Protein AF-A0A136M0P2-F1 (afdb_monomer_lite)

Foldseek 3Di:
DVLVVLLVAQADEAQEDDPVVVLSNLVSLHDLYEYQHYDPDPRVVVQVVSVVLLSHHYDNDPVVVVVDVVVDDDPVSSVSNNVSSVVVVVVVVVVVVCVVVVVVVVVVVVPD

Structure (mmCIF, N/CA/C/O backbone):
data_AF-A0A136M0P2-F1
#
_entry.id   AF-A0A136M0P2-F1
#
loop_
_atom_site.group_PDB
_atom_site.id
_atom_site.type_symbol
_atom_site.label_atom_id
_atom_site.label_alt_id
_atom_site.label_comp_id
_atom_site.label_asym_id
_atom_site.label_entity_id
_atom_site.label_seq_id
_atom_site.pdbx_PDB_ins_code
_atom_site.Cartn_x
_atom_site.Cartn_y
_atom_site.Cartn_z
_atom_site.occupancy
_atom_site.B_iso_or_equiv
_atom_site.auth_seq_id
_atom_site.auth_comp_id
_atom_site.auth_asym_id
_atom_site.auth_atom_id
_atom_site.pdbx_PDB_model_num
ATOM 1 N N . MET A 1 1 ? -14.592 6.138 -12.776 1.00 52.25 1 MET A N 1
ATOM 2 C CA . MET A 1 1 ? -15.512 6.234 -11.618 1.00 52.25 1 MET A CA 1
ATOM 3 C C . MET A 1 1 ? -14.792 5.945 -10.300 1.00 52.25 1 MET A C 1
ATOM 5 O O . MET A 1 1 ? -14.891 6.777 -9.415 1.00 52.25 1 MET A O 1
ATOM 9 N N . TYR A 1 2 ? -13.995 4.868 -10.190 1.00 59.28 2 TYR A N 1
ATOM 10 C CA . TYR A 1 2 ? -13.183 4.581 -8.990 1.00 59.28 2 TYR A CA 1
ATOM 11 C C . TYR A 1 2 ? -12.159 5.675 -8.632 1.00 59.28 2 TYR A C 1
ATOM 13 O O . TYR A 1 2 ? -12.055 6.034 -7.465 1.00 59.28 2 TYR A O 1
ATOM 21 N N . ALA A 1 3 ? -11.500 6.280 -9.627 1.00 67.50 3 ALA A N 1
ATOM 22 C CA . ALA A 1 3 ? -10.501 7.329 -9.398 1.00 67.50 3 ALA A CA 1
ATOM 23 C C . ALA A 1 3 ? -11.050 8.555 -8.640 1.00 67.50 3 ALA A C 1
ATOM 25 O O . ALA A 1 3 ? -10.426 9.020 -7.698 1.00 67.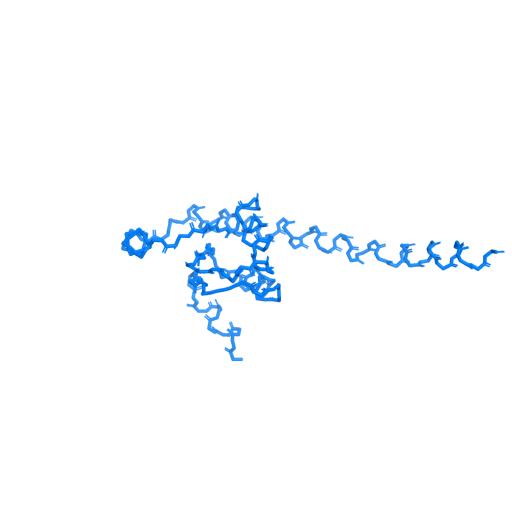50 3 ALA A O 1
ATOM 26 N N . LEU A 1 4 ? -12.242 9.058 -8.993 1.00 76.12 4 LEU A N 1
ATOM 27 C CA . LEU A 1 4 ? -12.823 10.232 -8.320 1.00 76.12 4 LEU A CA 1
ATOM 28 C C . LEU A 1 4 ? -13.132 9.956 -6.846 1.00 76.12 4 LEU A C 1
ATOM 30 O O . LEU A 1 4 ? -12.920 10.825 -6.009 1.00 76.12 4 LEU A O 1
ATOM 34 N N . ILE A 1 5 ? -13.585 8.737 -6.534 1.00 81.88 5 ILE A N 1
ATOM 35 C CA . ILE A 1 5 ? -13.817 8.312 -5.151 1.00 81.88 5 ILE A CA 1
ATOM 36 C C . ILE A 1 5 ? -12.485 8.302 -4.398 1.00 81.88 5 ILE A C 1
ATOM 38 O O . ILE A 1 5 ? -12.384 8.916 -3.343 1.00 81.88 5 ILE A O 1
ATOM 42 N N . GLN A 1 6 ? -11.446 7.694 -4.975 1.00 85.94 6 GLN A N 1
ATOM 43 C CA . GLN A 1 6 ? -10.113 7.636 -4.371 1.00 85.94 6 GLN A CA 1
ATOM 44 C C . GLN A 1 6 ? -9.520 9.035 -4.113 1.00 85.94 6 GLN A C 1
ATOM 46 O O . GLN A 1 6 ? -8.991 9.262 -3.031 1.00 85.94 6 GLN A O 1
ATOM 51 N N . TYR A 1 7 ? -9.674 9.990 -5.040 1.00 83.50 7 TYR A N 1
ATOM 52 C CA . TYR A 1 7 ? -9.227 11.381 -4.846 1.00 83.50 7 TYR A CA 1
ATOM 53 C C . TYR A 1 7 ? -10.028 12.150 -3.788 1.00 83.50 7 TYR A C 1
ATOM 55 O O . TYR A 1 7 ? -9.527 13.118 -3.224 1.00 83.50 7 TYR A O 1
ATOM 63 N N . SER A 1 8 ? -11.275 11.748 -3.531 1.00 85.31 8 SER A N 1
ATOM 64 C CA . SER A 1 8 ? -12.143 12.381 -2.529 1.00 85.31 8 SER A CA 1
ATOM 65 C C . SER A 1 8 ? -12.031 11.773 -1.129 1.00 85.31 8 SER A C 1
ATOM 67 O O . SER A 1 8 ? -12.614 12.306 -0.188 1.00 85.31 8 SER A O 1
ATOM 69 N N . CYS A 1 9 ? -11.325 10.649 -0.984 1.00 86.88 9 CYS A N 1
ATOM 70 C CA . CYS A 1 9 ? -11.203 9.926 0.276 1.00 86.88 9 CYS A CA 1
ATOM 71 C C . CYS A 1 9 ? -9.837 10.159 0.925 1.00 86.88 9 CYS A C 1
ATOM 73 O O . CYS A 1 9 ? -8.798 9.970 0.293 1.00 86.88 9 CYS A O 1
ATOM 75 N N . ASP A 1 10 ? -9.830 10.448 2.228 1.00 86.19 10 ASP A N 1
ATOM 76 C 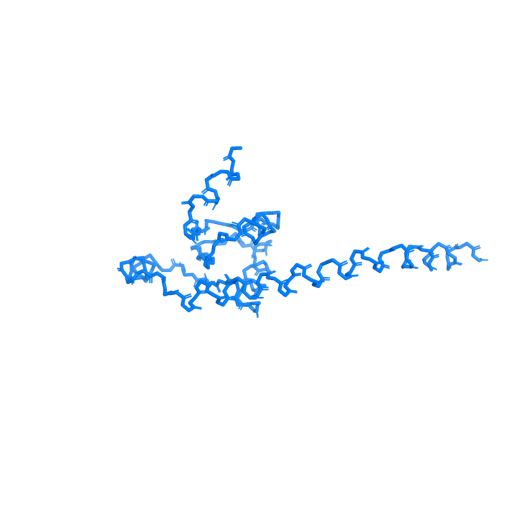CA . ASP A 1 10 ? -8.590 10.622 2.989 1.00 86.19 10 ASP A CA 1
ATOM 77 C C . ASP A 1 10 ? -7.770 9.327 3.061 1.00 86.19 10 ASP A C 1
ATOM 79 O O . ASP A 1 10 ? -6.545 9.351 2.907 1.00 86.19 10 ASP A O 1
ATOM 83 N N . PHE A 1 11 ? -8.453 8.197 3.272 1.00 91.81 11 PHE A N 1
ATOM 84 C CA . PHE A 1 11 ? -7.862 6.867 3.376 1.00 91.81 11 PHE A CA 1
ATOM 85 C C . PHE A 1 11 ? -8.873 5.750 3.048 1.00 91.81 11 PHE A C 1
ATOM 87 O O . PHE A 1 11 ? -10.072 5.908 3.295 1.00 91.81 11 PHE A O 1
ATOM 94 N N . PRO A 1 12 ? -8.414 4.591 2.540 1.00 93.19 12 PRO A N 1
ATOM 95 C CA . PRO A 1 12 ? -9.271 3.448 2.255 1.00 93.19 12 PRO A CA 1
ATOM 96 C C . PRO A 1 12 ? -9.247 2.396 3.377 1.00 93.19 12 PRO A C 1
ATOM 98 O O . PRO A 1 12 ? -8.225 2.160 4.029 1.00 93.19 12 PRO A O 1
ATOM 101 N N . ILE A 1 13 ? -10.368 1.682 3.524 1.00 94.44 13 ILE A N 1
ATOM 102 C CA . ILE A 1 13 ? -10.456 0.429 4.284 1.00 94.44 13 ILE A CA 1
ATOM 103 C C . ILE A 1 13 ? -10.648 -0.714 3.285 1.00 94.44 13 ILE A C 1
ATOM 105 O O . ILE A 1 13 ? -11.641 -0.763 2.561 1.00 94.44 13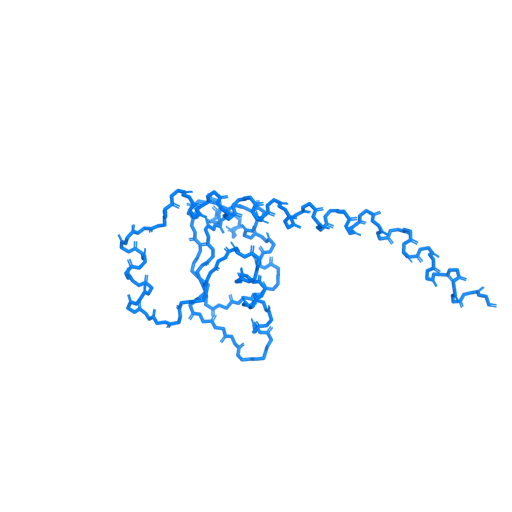 ILE A O 1
ATOM 109 N N . LEU A 1 14 ? -9.691 -1.635 3.233 1.00 92.62 14 LEU A N 1
ATOM 110 C CA . LEU A 1 14 ? -9.614 -2.688 2.229 1.00 92.62 14 LEU A CA 1
ATOM 111 C C . LEU A 1 14 ? -10.128 -4.018 2.789 1.00 92.62 14 LEU A C 1
ATOM 113 O O . LEU A 1 14 ? -9.618 -4.535 3.784 1.00 92.62 14 LEU A O 1
ATOM 117 N N . GLY A 1 15 ? -11.126 -4.595 2.117 1.00 89.19 15 GLY A N 1
ATOM 118 C CA . GLY A 1 15 ? -11.616 -5.957 2.378 1.00 89.19 15 GLY A CA 1
ATOM 119 C C . GLY A 1 15 ? -10.811 -7.061 1.675 1.00 89.19 15 GLY A C 1
ATOM 120 O O . GLY A 1 15 ? -11.143 -8.237 1.814 1.00 89.19 15 GLY A O 1
ATOM 121 N N . GLY A 1 16 ? -9.798 -6.672 0.904 1.00 85.19 16 GLY A N 1
ATOM 122 C CA . GLY A 1 16 ? -8.867 -7.521 0.169 1.00 85.19 16 GLY A CA 1
ATOM 123 C C . GLY A 1 16 ? -7.887 -6.648 -0.615 1.00 85.19 16 GLY A C 1
ATOM 124 O O . GLY A 1 16 ? -8.139 -5.453 -0.801 1.00 85.19 16 GLY A O 1
ATOM 125 N N . ILE A 1 17 ? -6.761 -7.219 -1.046 1.00 83.69 17 ILE A N 1
ATOM 126 C CA . ILE A 1 17 ? -5.692 -6.471 -1.725 1.00 83.69 17 ILE A CA 1
ATOM 127 C C . ILE A 1 17 ? -5.405 -7.093 -3.091 1.00 83.69 17 ILE A C 1
ATOM 129 O O . ILE A 1 17 ? -4.739 -8.123 -3.184 1.00 83.69 17 ILE A O 1
ATOM 133 N N . ALA A 1 18 ? -5.866 -6.436 -4.155 1.00 81.25 18 ALA A N 1
ATOM 134 C CA . ALA A 1 18 ? -5.430 -6.747 -5.511 1.00 81.25 18 ALA A CA 1
ATOM 135 C C . ALA A 1 18 ? -4.192 -5.901 -5.883 1.00 81.25 18 ALA A C 1
ATOM 137 O O . ALA A 1 18 ? -4.128 -4.729 -5.502 1.00 81.25 18 ALA A O 1
ATOM 138 N N . PRO A 1 19 ? -3.232 -6.440 -6.664 1.00 74.50 19 PRO A N 1
ATOM 139 C CA . PRO A 1 19 ? -2.020 -5.714 -7.057 1.00 74.50 19 PRO A CA 1
ATOM 140 C C . PRO A 1 19 ? -2.286 -4.360 -7.728 1.00 74.50 19 PRO A C 1
ATOM 142 O O . PRO A 1 19 ? -1.650 -3.369 -7.387 1.00 74.50 19 PRO A O 1
ATOM 145 N N . ALA A 1 20 ? -3.245 -4.304 -8.659 1.00 83.12 20 ALA A N 1
ATOM 146 C CA . ALA A 1 20 ? -3.574 -3.076 -9.386 1.00 83.12 20 ALA A CA 1
ATOM 147 C C . ALA A 1 20 ? -4.126 -1.984 -8.457 1.00 83.12 20 ALA A C 1
ATOM 149 O O . ALA A 1 20 ? -3.739 -0.824 -8.564 1.00 83.12 20 ALA A O 1
ATOM 150 N N . THR A 1 21 ? -4.952 -2.378 -7.484 1.00 85.56 21 THR A N 1
ATOM 151 C CA . THR A 1 21 ? -5.545 -1.468 -6.498 1.00 85.56 21 THR A CA 1
ATOM 152 C C . THR A 1 21 ? -4.484 -0.771 -5.652 1.00 85.56 21 THR A C 1
ATOM 154 O O . THR A 1 21 ? -4.655 0.390 -5.297 1.00 85.56 21 THR A O 1
ATOM 157 N N . LEU A 1 22 ? -3.376 -1.448 -5.338 1.00 87.44 22 LEU A N 1
ATOM 158 C CA . LEU A 1 22 ? -2.291 -0.836 -4.575 1.00 87.44 22 LEU A CA 1
ATOM 159 C C . LEU A 1 22 ? -1.639 0.323 -5.338 1.00 87.44 22 LEU A C 1
ATOM 161 O O . LEU A 1 22 ? -1.436 1.381 -4.750 1.00 87.44 22 LEU A O 1
ATOM 165 N N . ASN A 1 23 ? -1.346 0.134 -6.628 1.00 88.81 23 ASN A N 1
ATOM 166 C CA . ASN A 1 23 ? -0.781 1.198 -7.460 1.00 88.81 23 ASN A CA 1
ATOM 167 C C . ASN A 1 23 ? -1.767 2.363 -7.566 1.00 88.81 23 ASN A C 1
ATOM 169 O O . ASN A 1 23 ? -1.419 3.477 -7.206 1.00 88.81 23 ASN A O 1
ATOM 173 N N . GLU A 1 24 ? -3.031 2.093 -7.910 1.00 89.12 24 GLU A N 1
ATOM 174 C CA . GLU A 1 24 ? -4.065 3.134 -8.008 1.00 89.12 24 GLU A CA 1
ATOM 175 C C . GLU A 1 24 ? -4.149 4.015 -6.754 1.00 89.12 24 GLU A C 1
ATOM 177 O O . GLU A 1 24 ? -4.156 5.236 -6.867 1.00 89.12 24 GLU A O 1
ATOM 182 N N . LEU A 1 25 ? -4.158 3.409 -5.562 1.00 91.88 25 LEU A N 1
ATOM 183 C CA . LEU A 1 25 ? -4.249 4.135 -4.292 1.00 91.88 25 LEU A CA 1
ATOM 184 C C . LEU A 1 25 ? -2.991 4.953 -3.980 1.00 91.88 25 LEU A C 1
ATOM 186 O O . LEU A 1 25 ? -3.080 6.019 -3.369 1.00 91.88 25 LEU A O 1
ATOM 190 N N . VAL A 1 26 ? -1.817 4.469 -4.391 1.00 91.62 26 VAL A N 1
ATOM 191 C CA . VAL A 1 26 ? -0.561 5.216 -4.264 1.00 91.62 26 VAL A CA 1
ATOM 192 C C . VAL A 1 26 ? -0.521 6.377 -5.260 1.00 91.62 26 VAL A C 1
ATOM 194 O O . VAL A 1 26 ? -0.137 7.480 -4.873 1.00 91.62 26 VAL A O 1
ATOM 197 N N . GLU A 1 27 ? -0.932 6.170 -6.511 1.00 90.06 27 GLU A N 1
ATOM 198 C CA . GLU A 1 27 ? -1.051 7.209 -7.543 1.00 90.06 27 GLU A CA 1
ATOM 199 C C . GLU A 1 27 ? -2.067 8.293 -7.162 1.00 90.06 27 GLU A C 1
ATOM 201 O O . GLU A 1 27 ? -1.818 9.479 -7.373 1.00 90.06 27 GLU A O 1
ATOM 206 N N . SER A 1 28 ? -3.204 7.901 -6.584 1.00 91.25 28 SER A N 1
ATOM 207 C CA . SER A 1 28 ? -4.260 8.821 -6.159 1.00 91.25 28 SER A CA 1
ATOM 208 C C . SER A 1 28 ? -4.003 9.442 -4.785 1.00 91.25 28 SER A C 1
ATOM 210 O O . SER A 1 28 ? -4.864 10.151 -4.271 1.00 91.25 28 SER A O 1
ATOM 212 N N . GLU A 1 29 ? -2.878 9.108 -4.147 1.00 92.81 29 GLU A N 1
ATOM 213 C CA . GLU A 1 29 ? -2.517 9.560 -2.802 1.00 92.81 29 GLU A CA 1
ATOM 214 C C . GLU A 1 29 ? -3.597 9.251 -1.740 1.00 92.81 29 GLU A C 1
ATOM 216 O O . GLU A 1 29 ? -3.725 9.944 -0.727 1.00 92.81 29 GLU A O 1
ATOM 221 N N . CYS A 1 30 ? -4.349 8.161 -1.929 1.00 93.06 30 CYS A N 1
ATOM 222 C CA . CYS A 1 30 ? -5.422 7.720 -1.040 1.00 93.06 30 CYS A CA 1
ATOM 223 C C . CYS A 1 30 ? -4.882 6.715 -0.010 1.00 93.06 30 CYS A C 1
ATOM 225 O O . CYS A 1 30 ? -4.743 5.520 -0.270 1.00 93.06 30 CYS A O 1
ATOM 227 N N . GLY A 1 31 ? -4.569 7.204 1.186 1.00 93.12 31 GLY A N 1
ATOM 228 C CA . GLY A 1 31 ? -3.944 6.425 2.253 1.00 93.12 31 GLY A CA 1
ATOM 229 C C . GLY A 1 31 ? -3.635 7.292 3.469 1.00 93.12 31 GLY A C 1
ATOM 230 O O . GLY A 1 31 ? -3.777 8.512 3.377 1.00 93.12 31 GLY A O 1
ATOM 231 N N . PRO A 1 32 ? -3.205 6.718 4.604 1.00 94.88 32 PRO A N 1
ATOM 232 C CA . PRO A 1 32 ? -2.666 5.360 4.784 1.00 94.88 32 PRO A CA 1
ATOM 233 C C . PRO A 1 32 ? -3.663 4.218 4.573 1.00 94.88 32 PRO A C 1
ATOM 235 O O . PRO A 1 32 ? -4.848 4.372 4.842 1.00 94.88 32 PRO A O 1
ATOM 238 N N . LEU A 1 33 ? -3.187 3.045 4.152 1.00 95.44 33 LEU A N 1
ATOM 239 C CA . LEU A 1 33 ? -4.054 1.895 3.876 1.00 95.44 33 LEU A CA 1
ATOM 240 C C . LEU A 1 33 ? -4.433 1.145 5.166 1.00 95.44 33 LEU A C 1
ATOM 242 O O . LEU A 1 33 ? -3.556 0.748 5.939 1.00 95.44 33 LEU A O 1
ATOM 246 N N . LEU A 1 34 ? -5.726 0.891 5.385 1.00 95.81 34 LEU A N 1
ATOM 247 C CA . LEU A 1 34 ? -6.204 0.011 6.457 1.00 95.81 34 LEU A CA 1
ATOM 248 C C . LEU A 1 34 ? -6.719 -1.295 5.854 1.00 95.81 34 LEU A C 1
ATOM 250 O O . LEU A 1 34 ? -7.729 -1.305 5.161 1.00 95.81 34 LEU A O 1
ATOM 254 N N . VAL A 1 35 ? -6.040 -2.410 6.110 1.00 95.12 35 VAL A N 1
ATOM 255 C CA . VAL A 1 35 ? -6.437 -3.720 5.573 1.00 95.12 35 VAL A CA 1
ATOM 256 C C . VAL A 1 35 ? -7.247 -4.455 6.633 1.00 95.12 35 VAL A C 1
ATOM 258 O O . VAL A 1 35 ? -6.695 -4.878 7.642 1.00 95.12 35 VAL A O 1
ATOM 261 N N . PHE A 1 36 ? -8.550 -4.616 6.416 1.00 95.25 36 PHE A N 1
ATOM 262 C CA . PHE A 1 36 ? -9.442 -5.294 7.363 1.00 95.25 36 PHE A CA 1
ATOM 263 C C . PHE A 1 36 ? -9.474 -6.808 7.144 1.00 95.25 36 PHE A C 1
ATOM 265 O O . PHE A 1 36 ? -9.590 -7.587 8.085 1.00 95.25 36 PHE A O 1
ATOM 272 N N . ARG A 1 37 ? -9.375 -7.255 5.889 1.00 91.69 37 ARG A N 1
ATOM 273 C CA . ARG A 1 37 ? -9.404 -8.679 5.537 1.00 91.69 37 ARG A CA 1
ATOM 274 C C . ARG A 1 37 ? -8.422 -8.981 4.424 1.00 91.69 37 ARG A C 1
ATOM 276 O O . ARG A 1 37 ? -8.133 -8.125 3.593 1.00 91.69 37 ARG A O 1
ATOM 283 N N . THR A 1 38 ? -7.951 -10.220 4.415 1.00 89.12 38 THR A N 1
ATOM 284 C CA . THR A 1 38 ? -7.164 -10.784 3.324 1.00 89.12 38 THR A CA 1
ATOM 285 C C . THR A 1 38 ? -7.672 -12.170 2.970 1.00 89.12 38 THR A C 1
ATOM 287 O O . THR A 1 38 ? -8.096 -12.942 3.836 1.00 89.12 38 THR A O 1
ATOM 290 N N . ARG A 1 39 ? -7.624 -12.507 1.684 1.00 86.12 39 ARG A N 1
ATOM 291 C CA . ARG A 1 39 ? -7.860 -13.874 1.220 1.00 86.12 39 ARG A CA 1
ATOM 292 C C . ARG A 1 39 ? -6.626 -14.740 1.504 1.00 86.12 39 ARG A C 1
ATOM 294 O O . ARG A 1 39 ? -5.505 -14.311 1.208 1.00 86.12 39 ARG A O 1
ATOM 301 N N . PRO A 1 40 ? -6.800 -15.959 2.046 1.00 80.38 40 PRO A N 1
ATOM 302 C CA . PRO A 1 40 ? -5.692 -16.885 2.250 1.00 80.38 40 PRO A CA 1
ATOM 303 C C . PRO A 1 40 ? -4.931 -17.152 0.944 1.00 80.38 40 PRO A C 1
ATOM 305 O O . PRO A 1 40 ? -5.524 -17.232 -0.132 1.00 80.38 40 PRO A O 1
ATOM 308 N N . GLY A 1 41 ? -3.610 -17.304 1.040 1.00 83.94 41 GLY A N 1
ATOM 309 C CA . GLY A 1 41 ? -2.744 -17.553 -0.111 1.00 83.94 41 GLY A CA 1
ATOM 310 C C . GLY A 1 41 ? -2.343 -16.265 -0.827 1.00 83.94 41 GLY A C 1
ATOM 311 O O . GLY A 1 41 ? -1.342 -15.654 -0.466 1.00 83.94 41 GLY A O 1
ATOM 312 N N . GLN A 1 42 ? -3.109 -15.859 -1.841 1.00 83.38 42 GLN A N 1
ATOM 313 C CA . GLN A 1 42 ? -2.673 -14.856 -2.825 1.00 83.38 42 GLN A CA 1
ATOM 314 C C . GLN A 1 42 ? -2.500 -13.440 -2.259 1.00 83.38 42 GLN A C 1
ATOM 316 O O . GLN A 1 42 ? -1.646 -12.701 -2.735 1.00 83.38 42 GLN A O 1
ATOM 321 N N . GLU A 1 43 ? -3.264 -13.055 -1.234 1.00 88.38 43 GLU A N 1
ATOM 322 C CA . GLU A 1 43 ? -3.228 -11.682 -0.710 1.00 88.38 43 GLU A CA 1
ATOM 323 C C . GLU A 1 43 ? -2.240 -11.497 0.452 1.00 88.38 43 GLU A C 1
ATOM 325 O O . GLU A 1 43 ? -1.951 -10.364 0.841 1.00 88.38 43 GLU A O 1
ATOM 330 N N . LEU A 1 44 ? -1.680 -12.585 0.999 1.00 89.81 44 LEU A N 1
ATOM 331 C CA . LEU A 1 44 ? -0.717 -12.511 2.105 1.00 89.81 44 LEU A CA 1
ATOM 332 C C . LEU A 1 44 ? 0.575 -11.767 1.727 1.00 89.81 44 LEU A C 1
ATOM 334 O O . LEU A 1 44 ? 0.978 -10.902 2.508 1.00 89.81 44 LEU A O 1
ATOM 338 N N . PRO A 1 45 ? 1.201 -12.015 0.556 1.00 90.19 45 PRO A N 1
ATOM 339 C CA . PRO A 1 45 ? 2.371 -11.249 0.131 1.00 90.19 45 PRO A CA 1
ATOM 340 C C . PRO A 1 45 ? 2.057 -9.763 -0.063 1.00 90.19 45 PRO A C 1
ATOM 342 O O . PRO A 1 45 ? 2.881 -8.915 0.256 1.00 90.19 45 PRO A O 1
ATOM 345 N N . HIS A 1 46 ? 0.856 -9.427 -0.540 1.00 89.81 46 HIS A N 1
ATOM 346 C CA . HIS A 1 46 ? 0.448 -8.033 -0.729 1.00 89.81 46 HIS A CA 1
ATOM 347 C C . HIS A 1 46 ? 0.222 -7.317 0.600 1.00 89.81 46 HIS A C 1
ATOM 349 O O . HIS A 1 46 ? 0.632 -6.169 0.757 1.00 89.81 46 HIS A O 1
ATOM 355 N N . ARG A 1 47 ? -0.367 -8.004 1.585 1.00 91.75 47 ARG A N 1
ATOM 356 C CA . ARG A 1 47 ? -0.462 -7.489 2.954 1.00 91.75 47 ARG A CA 1
ATOM 357 C C . ARG A 1 47 ? 0.920 -7.234 3.540 1.00 91.75 47 ARG A C 1
ATOM 359 O O . ARG A 1 47 ? 1.170 -6.128 4.004 1.00 91.75 47 ARG A O 1
ATOM 366 N N . ALA A 1 48 ? 1.800 -8.236 3.483 1.00 91.69 48 ALA A N 1
ATOM 367 C CA . ALA A 1 48 ? 3.163 -8.117 3.994 1.00 91.69 48 ALA A CA 1
ATOM 368 C C . ALA A 1 48 ? 3.888 -6.936 3.342 1.00 91.69 48 ALA A C 1
ATOM 370 O O . ALA A 1 48 ? 4.439 -6.094 4.038 1.00 91.69 48 ALA A O 1
ATOM 371 N N . PHE A 1 49 ? 3.769 -6.795 2.021 1.00 91.88 49 PHE A N 1
ATOM 372 C CA . PHE A 1 49 ? 4.340 -5.673 1.286 1.00 91.88 49 PHE A CA 1
ATOM 373 C C . PHE A 1 49 ? 3.843 -4.307 1.787 1.00 91.88 49 PHE A C 1
ATOM 375 O O . PHE A 1 49 ? 4.649 -3.397 1.975 1.00 91.88 49 PHE A O 1
ATOM 382 N N . ILE A 1 50 ? 2.534 -4.145 2.017 1.00 92.88 50 ILE A N 1
ATOM 383 C CA . ILE A 1 50 ? 1.959 -2.890 2.532 1.00 92.88 50 ILE A CA 1
ATOM 384 C C . ILE A 1 50 ? 2.565 -2.527 3.892 1.00 92.88 50 ILE A C 1
ATOM 386 O O . ILE A 1 50 ? 2.915 -1.365 4.115 1.00 92.88 50 ILE A O 1
ATOM 390 N N . GLU A 1 51 ? 2.695 -3.509 4.784 1.00 93.19 51 GLU A N 1
ATOM 391 C CA . GLU A 1 51 ? 3.233 -3.313 6.133 1.00 93.19 51 GLU A CA 1
ATOM 392 C C . GLU A 1 51 ? 4.744 -3.037 6.097 1.00 93.19 51 GLU A C 1
ATOM 394 O O . GLU A 1 51 ? 5.207 -2.055 6.674 1.00 93.19 51 GLU A O 1
ATOM 399 N N . GLU A 1 52 ? 5.507 -3.828 5.339 1.00 93.94 52 GLU A N 1
ATOM 400 C CA . GLU A 1 52 ? 6.960 -3.687 5.171 1.00 93.94 52 GLU A CA 1
ATOM 401 C C . GLU A 1 52 ? 7.358 -2.349 4.541 1.00 93.94 52 GLU A C 1
ATOM 403 O O . GLU A 1 52 ? 8.358 -1.740 4.925 1.00 93.94 52 GLU A O 1
ATOM 408 N N . LYS A 1 53 ? 6.580 -1.863 3.567 1.00 91.50 53 LYS A N 1
ATOM 409 C CA . LYS A 1 53 ? 6.817 -0.562 2.926 1.00 91.50 53 LYS A CA 1
ATOM 410 C C . LYS A 1 53 ? 6.256 0.613 3.722 1.00 91.50 53 LYS A C 1
ATOM 412 O O . LYS A 1 53 ? 6.477 1.760 3.334 1.00 91.50 53 LYS A O 1
ATOM 417 N N . GLY A 1 54 ? 5.564 0.354 4.832 1.00 92.44 54 GLY A N 1
ATOM 418 C CA . GLY A 1 54 ? 4.956 1.386 5.667 1.00 92.44 54 GLY A CA 1
ATOM 419 C C . GLY A 1 54 ? 3.837 2.155 4.960 1.00 92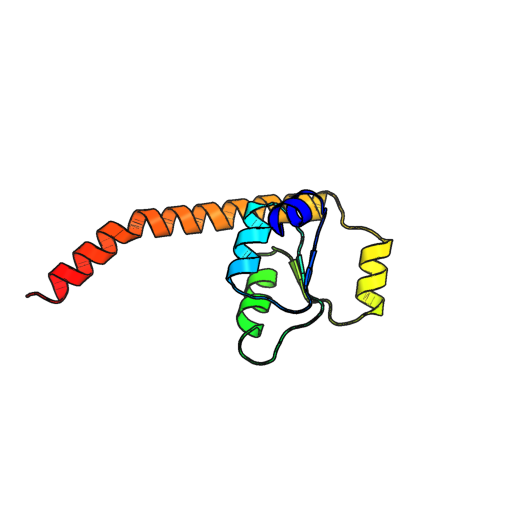.44 54 GLY A C 1
ATOM 420 O O . GLY A 1 54 ? 3.601 3.317 5.284 1.00 92.44 54 GLY A O 1
ATOM 421 N N . LEU A 1 55 ? 3.170 1.529 3.986 1.00 93.88 55 LEU A N 1
ATOM 422 C CA . LEU A 1 55 ? 2.045 2.114 3.246 1.00 93.88 55 LEU A CA 1
ATOM 423 C C . LEU A 1 55 ? 0.726 1.994 4.024 1.00 93.88 55 LEU A C 1
ATOM 425 O O . LEU A 1 55 ? -0.248 2.690 3.741 1.00 93.88 55 L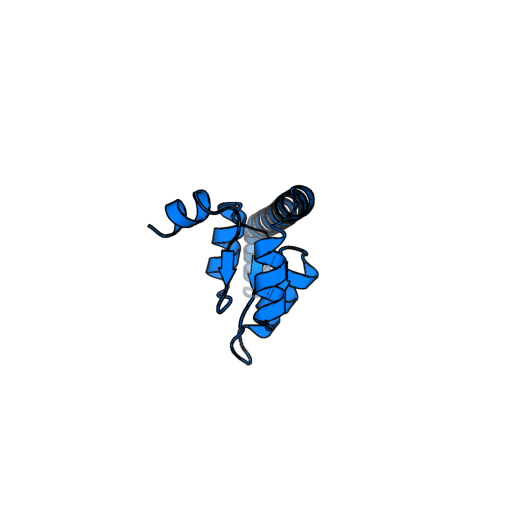EU A O 1
ATOM 429 N N . GLY A 1 56 ? 0.677 1.110 5.015 1.00 94.44 56 GLY A N 1
ATOM 430 C CA . GLY A 1 56 ? -0.530 0.842 5.775 1.00 94.44 56 GLY A CA 1
ATOM 431 C C . GLY A 1 56 ? -0.321 -0.203 6.856 1.00 94.44 56 GLY A C 1
ATOM 432 O O . GLY A 1 56 ? 0.809 -0.514 7.227 1.00 94.44 56 GLY A O 1
ATOM 433 N N . ARG A 1 57 ? -1.429 -0.735 7.369 1.00 95.06 57 ARG A N 1
ATOM 434 C CA . ARG A 1 57 ? -1.434 -1.759 8.421 1.00 95.06 57 ARG A CA 1
ATOM 435 C C . ARG A 1 57 ? -2.590 -2.734 8.269 1.00 95.06 57 ARG A C 1
ATOM 437 O O . ARG A 1 57 ? -3.674 -2.349 7.821 1.00 95.06 57 ARG A O 1
ATOM 444 N N . TYR A 1 58 ? -2.374 -3.970 8.706 1.00 95.69 58 TYR A N 1
ATOM 445 C CA . TYR A 1 58 ? -3.436 -4.954 8.857 1.00 95.69 58 TYR A CA 1
ATOM 446 C C . TYR A 1 58 ? -4.159 -4.783 10.198 1.00 95.69 58 TYR A C 1
ATOM 448 O O . TYR A 1 58 ? -3.542 -4.779 11.261 1.00 95.69 58 TYR A O 1
ATOM 456 N N . VAL A 1 59 ? -5.480 -4.628 10.148 1.00 96.06 59 VAL A N 1
ATOM 457 C CA . VAL A 1 59 ? -6.350 -4.426 11.312 1.00 96.06 59 VAL A CA 1
ATOM 458 C C . VAL A 1 59 ? -7.568 -5.345 11.173 1.00 96.06 59 VAL A C 1
ATOM 460 O O . VAL A 1 59 ? -8.622 -4.888 10.745 1.00 96.06 59 VAL A O 1
ATOM 463 N N . PRO A 1 60 ? -7.442 -6.649 11.477 1.00 95.06 60 PRO A N 1
ATOM 464 C CA . PRO A 1 60 ? -8.543 -7.602 11.321 1.00 95.06 60 PRO A CA 1
ATOM 465 C C . PRO A 1 60 ? -9.608 -7.501 12.407 1.00 95.06 60 PRO A C 1
ATOM 467 O O . PRO A 1 60 ? -10.734 -7.961 12.218 1.00 95.06 60 PRO A O 1
ATOM 470 N N . ASP A 1 61 ? -9.237 -6.938 13.554 1.00 96.94 61 ASP A N 1
ATOM 471 C CA . ASP A 1 61 ? -10.143 -6.751 14.670 1.00 96.94 61 ASP A CA 1
ATOM 472 C C . ASP A 1 61 ? -11.032 -5.527 14.428 1.00 96.94 61 ASP A C 1
ATOM 474 O O . ASP A 1 61 ? -10.551 -4.421 14.161 1.00 96.94 61 ASP A O 1
ATOM 478 N N . LYS A 1 62 ? -12.347 -5.743 14.483 1.00 96.00 62 LYS A N 1
ATOM 479 C CA . LYS A 1 62 ? -13.335 -4.706 14.180 1.00 96.00 62 LYS A CA 1
ATOM 480 C C . LYS A 1 62 ? -13.305 -3.593 15.220 1.00 96.00 62 LYS A C 1
ATOM 482 O O . LYS A 1 62 ? -13.383 -2.429 14.836 1.00 96.00 62 LYS A O 1
ATOM 487 N N . ASP A 1 63 ? -13.207 -3.931 16.499 1.00 97.56 63 ASP A N 1
ATOM 488 C CA . ASP A 1 63 ? -13.270 -2.939 17.570 1.00 97.56 63 ASP A CA 1
ATOM 489 C C . ASP A 1 63 ? -12.033 -2.041 17.515 1.00 97.56 63 ASP A C 1
ATOM 491 O O . ASP A 1 63 ? -12.148 -0.815 17.502 1.00 97.56 63 ASP A O 1
ATOM 495 N N . ARG A 1 64 ? -10.861 -2.634 17.272 1.00 96.75 64 ARG A N 1
ATOM 496 C CA . ARG A 1 64 ? -9.623 -1.901 17.019 1.00 96.75 64 ARG A CA 1
ATOM 497 C C . ARG A 1 64 ? -9.693 -1.009 15.783 1.00 96.75 64 ARG A C 1
ATOM 499 O O . ARG A 1 64 ? -9.148 0.095 15.789 1.00 96.75 64 ARG A O 1
ATOM 506 N N . LEU A 1 65 ? -10.332 -1.470 14.707 1.00 95.44 65 LEU A N 1
ATOM 507 C CA . LEU A 1 65 ? -10.558 -0.637 13.527 1.00 95.44 65 LEU A CA 1
ATOM 508 C C . LEU A 1 65 ? -11.443 0.564 13.880 1.00 95.44 65 LEU A C 1
ATOM 510 O O . LEU A 1 65 ? -11.103 1.685 13.514 1.00 95.44 65 LEU A O 1
ATOM 514 N N . MET A 1 66 ? -12.529 0.356 14.625 1.00 96.12 66 MET A N 1
ATOM 515 C CA . MET A 1 66 ? -13.415 1.441 15.053 1.00 96.12 66 MET A CA 1
ATOM 516 C C . MET A 1 66 ? -12.698 2.461 15.942 1.00 96.12 66 MET A C 1
ATOM 518 O O . MET A 1 66 ? -12.873 3.658 15.726 1.00 96.12 66 MET A O 1
ATOM 522 N N . GLU A 1 67 ? -11.842 2.019 16.867 1.00 96.00 67 GLU A N 1
ATOM 523 C CA . GLU A 1 67 ? -10.998 2.910 17.676 1.00 96.00 67 GLU A CA 1
ATOM 524 C C . GLU A 1 67 ? -10.104 3.799 16.801 1.00 96.00 67 GLU A C 1
ATOM 526 O O . GLU A 1 67 ? -10.002 5.004 17.026 1.00 96.00 67 GLU A O 1
ATOM 531 N N . ILE A 1 68 ? -9.478 3.222 15.769 1.00 93.88 68 ILE A N 1
ATOM 532 C CA . ILE A 1 68 ? -8.644 3.966 14.816 1.00 93.88 68 ILE A CA 1
ATOM 533 C C . ILE A 1 68 ? -9.473 5.004 14.056 1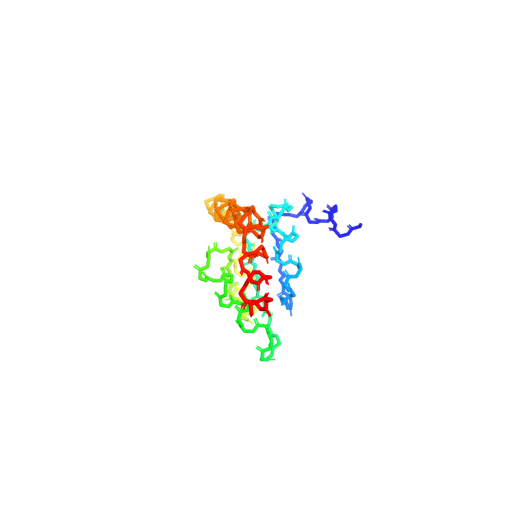.00 93.88 68 ILE A C 1
ATOM 535 O O . ILE A 1 68 ? -9.010 6.124 13.858 1.00 93.88 68 ILE A O 1
ATOM 539 N N . LEU A 1 69 ? -10.679 4.640 13.617 1.00 92.94 69 LEU A N 1
ATOM 540 C CA . LEU A 1 69 ? -11.551 5.541 12.863 1.00 92.94 69 LEU A CA 1
ATOM 541 C C . LEU A 1 69 ? -12.051 6.702 13.723 1.00 92.94 69 LEU A C 1
ATOM 543 O O . LEU A 1 69 ? -12.089 7.832 13.249 1.00 92.94 69 LEU A O 1
ATOM 547 N N . GLN A 1 70 ? -12.391 6.437 14.985 1.00 94.81 70 GLN A N 1
ATOM 548 C CA . GLN A 1 70 ? -12.812 7.466 15.938 1.00 94.81 70 GLN A CA 1
ATOM 549 C C . GLN A 1 70 ? -11.666 8.405 16.320 1.00 94.81 70 GLN A C 1
ATOM 551 O O . GLN A 1 70 ? -11.879 9.608 16.439 1.00 94.81 70 GLN A O 1
ATOM 556 N N . ALA A 1 71 ? -10.453 7.871 16.486 1.00 92.56 71 ALA A N 1
ATOM 557 C CA . ALA A 1 71 ? -9.260 8.678 16.729 1.00 92.56 71 ALA A CA 1
ATOM 558 C C . ALA A 1 71 ? -8.841 9.502 15.497 1.00 92.56 71 ALA A C 1
ATOM 560 O O . ALA A 1 71 ? -8.147 10.509 15.634 1.00 92.56 71 ALA A O 1
ATOM 561 N N . GLY A 1 72 ? -9.256 9.072 14.303 1.00 90.00 72 GLY A N 1
ATOM 562 C CA . GLY A 1 72 ? -8.791 9.615 13.036 1.00 90.00 72 GLY A CA 1
ATOM 563 C C . GLY A 1 72 ? -7.360 9.181 12.705 1.00 90.00 72 GLY A C 1
ATOM 564 O O . GLY A 1 72 ? -6.604 8.669 13.537 1.00 90.00 72 GLY A O 1
ATOM 565 N N . LEU A 1 73 ? -6.966 9.373 11.446 1.00 90.12 73 LEU A N 1
ATOM 566 C CA . LEU A 1 73 ? -5.575 9.197 11.036 1.00 90.12 73 LEU A CA 1
ATOM 567 C C . LEU A 1 73 ? -4.829 10.516 11.205 1.00 90.12 73 LEU A C 1
ATOM 569 O O . LEU A 1 73 ? -5.296 11.565 10.770 1.00 90.12 73 LEU A O 1
ATOM 573 N N . SER A 1 74 ? -3.657 10.452 11.835 1.00 90.94 74 SER A N 1
ATOM 574 C CA . SER A 1 74 ? -2.870 11.652 12.094 1.00 90.94 74 SER A CA 1
ATOM 575 C C . SER A 1 74 ? -2.266 12.219 10.797 1.00 90.94 74 SER A C 1
ATOM 577 O O . SER A 1 74 ? -1.947 11.446 9.880 1.00 90.94 74 SER A O 1
ATOM 579 N N . PRO A 1 75 ? -2.040 13.543 10.712 1.00 92.50 75 PRO A N 1
ATOM 580 C CA . PRO A 1 75 ? -1.341 14.155 9.581 1.00 92.50 75 PRO A CA 1
ATOM 581 C C . PRO A 1 75 ? 0.034 13.527 9.320 1.00 92.50 75 PRO A C 1
ATOM 583 O O . PRO A 1 75 ? 0.431 13.335 8.175 1.00 92.50 75 PRO A O 1
ATOM 586 N N . GLU A 1 76 ? 0.742 13.110 10.368 1.00 93.69 76 GLU A N 1
ATOM 587 C CA . GLU A 1 76 ? 2.038 12.440 10.251 1.00 93.69 76 GLU A CA 1
ATOM 588 C C . GLU A 1 76 ? 1.897 11.057 9.612 1.00 93.69 76 GLU A C 1
ATOM 590 O O . GLU A 1 76 ? 2.779 10.618 8.877 1.00 93.69 76 GLU A O 1
ATOM 595 N N . ALA A 1 77 ? 0.799 10.344 9.885 1.00 91.81 77 ALA A N 1
ATOM 596 C CA . ALA A 1 77 ? 0.516 9.077 9.226 1.00 91.81 77 ALA A CA 1
ATOM 597 C C . ALA A 1 77 ? 0.268 9.290 7.729 1.00 91.81 77 ALA A C 1
ATOM 599 O O . ALA A 1 77 ? 0.840 8.559 6.918 1.00 91.81 77 ALA A O 1
ATOM 600 N N . LYS A 1 78 ? -0.504 10.325 7.369 1.00 94.31 78 LYS A N 1
ATOM 601 C CA . LYS A 1 78 ? -0.715 10.730 5.973 1.00 94.31 78 LYS A CA 1
ATOM 602 C C . LYS A 1 78 ? 0.603 11.070 5.288 1.00 94.31 78 LYS A C 1
ATOM 604 O O . LYS A 1 78 ? 0.898 10.497 4.245 1.00 94.31 78 LYS A O 1
ATOM 609 N N . GLN A 1 79 ? 1.426 11.918 5.901 1.00 95.31 79 GLN A N 1
ATOM 610 C CA . GLN A 1 79 ? 2.708 12.317 5.327 1.00 95.31 79 GLN A CA 1
ATOM 611 C C . GLN A 1 79 ? 3.632 11.114 5.107 1.00 95.31 79 GLN A C 1
ATOM 613 O O . GLN A 1 79 ? 4.187 10.959 4.023 1.00 95.31 79 GLN A O 1
ATOM 618 N N . ARG A 1 80 ? 3.722 10.193 6.079 1.00 95.12 80 ARG A N 1
ATOM 619 C CA . ARG A 1 80 ? 4.494 8.952 5.906 1.00 95.12 80 ARG A CA 1
ATOM 620 C C . ARG A 1 80 ? 4.009 8.136 4.711 1.00 95.12 80 ARG A C 1
ATOM 622 O O . ARG A 1 80 ? 4.840 7.638 3.958 1.00 95.12 80 ARG A O 1
ATOM 629 N N . PHE A 1 81 ? 2.697 7.993 4.526 1.00 95.88 81 PHE A N 1
ATOM 630 C CA . PHE A 1 81 ? 2.154 7.297 3.360 1.00 95.88 81 PHE A CA 1
ATOM 631 C C . PHE A 1 81 ? 2.570 7.979 2.049 1.00 95.88 81 PHE A C 1
ATOM 633 O O . PHE A 1 81 ? 3.023 7.290 1.138 1.00 95.88 81 PHE A O 1
ATOM 640 N N . LEU A 1 82 ? 2.490 9.311 1.970 1.00 95.56 82 LEU A N 1
ATOM 641 C CA . LEU A 1 82 ? 2.890 10.073 0.781 1.00 95.56 82 LEU A CA 1
ATOM 642 C C . LEU A 1 82 ? 4.378 9.894 0.454 1.00 95.56 82 LEU A C 1
ATOM 644 O O . LEU A 1 82 ? 4.732 9.620 -0.693 1.00 95.56 82 LEU A O 1
ATOM 648 N N . ASP A 1 83 ? 5.246 9.988 1.461 1.00 96.94 83 ASP A N 1
ATOM 649 C CA . ASP A 1 83 ? 6.695 9.852 1.287 1.00 96.94 83 ASP A CA 1
ATOM 650 C C . ASP A 1 83 ? 7.071 8.436 0.828 1.00 96.94 83 ASP A C 1
ATOM 652 O O . ASP A 1 83 ? 7.862 8.251 -0.101 1.00 96.94 83 ASP A O 1
ATOM 656 N N . ARG A 1 84 ? 6.467 7.412 1.448 1.00 96.12 84 ARG A N 1
ATOM 657 C CA . ARG A 1 84 ? 6.689 6.005 1.080 1.00 96.12 84 ARG A CA 1
ATOM 658 C C . ARG A 1 84 ? 6.096 5.672 -0.285 1.00 96.12 84 ARG A C 1
ATOM 660 O O . ARG A 1 84 ? 6.728 4.945 -1.048 1.00 96.12 84 ARG A O 1
ATOM 667 N N . GLY A 1 85 ? 4.931 6.227 -0.607 1.00 94.88 85 GLY A N 1
ATOM 668 C CA . GLY A 1 85 ? 4.292 6.100 -1.913 1.00 94.88 85 GLY A CA 1
ATOM 669 C C . GLY A 1 85 ? 5.148 6.706 -3.023 1.00 94.88 85 GLY A C 1
ATOM 670 O O . GLY A 1 85 ? 5.380 6.055 -4.038 1.00 94.88 85 GLY A O 1
ATOM 671 N N . ARG A 1 86 ? 5.710 7.901 -2.802 1.00 95.38 86 ARG A N 1
ATOM 672 C CA . ARG A 1 86 ? 6.663 8.528 -3.730 1.00 95.38 86 ARG A CA 1
ATOM 673 C C . ARG A 1 86 ? 7.895 7.653 -3.946 1.00 95.38 86 ARG A C 1
ATOM 675 O O . ARG A 1 86 ? 8.195 7.323 -5.085 1.00 95.38 86 ARG A O 1
ATOM 682 N N . ALA A 1 87 ? 8.538 7.201 -2.869 1.00 94.56 87 ALA A N 1
ATOM 683 C CA . ALA A 1 87 ? 9.708 6.328 -2.966 1.00 94.56 87 ALA A CA 1
ATOM 684 C C . ALA A 1 87 ? 9.408 5.019 -3.719 1.00 94.56 87 ALA A C 1
ATOM 686 O O . ALA A 1 87 ? 10.246 4.516 -4.467 1.00 94.56 87 ALA A O 1
ATOM 687 N N . PHE A 1 88 ? 8.206 4.464 -3.541 1.00 92.56 88 PHE A N 1
ATOM 688 C CA . PHE A 1 88 ? 7.761 3.294 -4.288 1.00 92.56 88 PHE A CA 1
ATOM 689 C C . PHE A 1 88 ? 7.617 3.590 -5.788 1.00 92.56 88 PHE A C 1
ATOM 691 O O . PHE A 1 88 ? 8.140 2.824 -6.599 1.00 92.56 88 PHE A O 1
ATOM 698 N N . ARG A 1 89 ? 6.976 4.705 -6.164 1.00 91.94 89 ARG A N 1
ATOM 699 C CA . ARG A 1 89 ? 6.838 5.121 -7.570 1.00 91.94 89 ARG A CA 1
ATOM 700 C C . ARG A 1 89 ? 8.187 5.394 -8.228 1.00 91.94 89 ARG A C 1
ATOM 702 O O . ARG A 1 89 ? 8.400 4.967 -9.360 1.00 91.94 89 ARG A O 1
ATOM 709 N N . ASP A 1 90 ? 9.108 6.031 -7.511 1.00 93.75 90 ASP A N 1
ATOM 710 C CA . ASP A 1 90 ? 10.454 6.313 -8.012 1.00 93.75 90 ASP A CA 1
ATOM 711 C C . ASP A 1 90 ? 11.221 5.009 -8.311 1.00 93.75 90 ASP A C 1
ATOM 713 O O . ASP A 1 90 ? 11.863 4.887 -9.356 1.00 93.75 90 ASP A O 1
ATOM 717 N N . ASP A 1 91 ? 11.099 3.988 -7.450 1.00 91.81 91 ASP A N 1
ATOM 718 C CA . ASP A 1 91 ? 11.680 2.662 -7.709 1.00 91.81 91 ASP A CA 1
ATOM 719 C C . ASP A 1 91 ? 11.024 1.965 -8.912 1.00 91.81 91 ASP A C 1
ATOM 721 O O . ASP A 1 91 ? 11.728 1.365 -9.728 1.00 91.81 91 ASP A O 1
ATOM 725 N N . GLN A 1 92 ? 9.698 2.064 -9.070 1.00 90.56 92 GLN A N 1
ATOM 726 C CA . GLN A 1 92 ? 9.009 1.517 -10.247 1.00 90.56 92 GLN A CA 1
ATOM 727 C C . GLN A 1 92 ? 9.463 2.207 -11.541 1.00 90.56 92 GLN A C 1
ATOM 729 O O . GLN A 1 92 ? 9.777 1.526 -12.518 1.00 90.56 92 GLN A O 1
ATOM 734 N N . ALA A 1 93 ? 9.564 3.538 -11.540 1.00 92.12 93 ALA A N 1
ATOM 735 C CA . ALA A 1 93 ? 10.020 4.313 -12.690 1.00 92.12 93 ALA A CA 1
ATOM 736 C C . ALA A 1 93 ? 11.462 3.955 -13.078 1.00 92.12 93 ALA A C 1
ATOM 738 O O . ALA A 1 93 ? 11.755 3.754 -14.258 1.00 92.12 93 ALA A O 1
ATOM 739 N N . ARG A 1 94 ? 12.351 3.791 -12.088 1.00 94.19 94 ARG A N 1
ATOM 740 C CA . ARG A 1 94 ? 13.734 3.349 -12.315 1.00 94.19 94 ARG A CA 1
ATOM 741 C C . ARG A 1 94 ? 13.785 1.969 -12.976 1.00 94.19 94 ARG A C 1
ATOM 743 O O . ARG A 1 94 ? 14.453 1.807 -13.993 1.00 94.19 94 ARG A O 1
ATOM 750 N N . ARG A 1 95 ? 13.046 0.987 -12.448 1.00 90.75 95 ARG A N 1
ATOM 751 C CA . ARG A 1 95 ? 12.984 -0.372 -13.025 1.00 90.75 95 ARG A CA 1
ATOM 752 C C . ARG A 1 95 ? 12.424 -0.369 -14.446 1.00 90.75 95 ARG A C 1
ATOM 754 O O . ARG A 1 95 ? 12.929 -1.087 -15.303 1.00 90.75 95 ARG A O 1
ATOM 761 N N . ALA A 1 96 ? 11.401 0.443 -14.704 1.00 91.62 96 ALA A N 1
ATOM 762 C CA . ALA A 1 96 ? 10.831 0.588 -16.038 1.00 91.62 96 ALA A CA 1
ATOM 763 C C . ALA A 1 96 ? 11.847 1.177 -17.034 1.00 91.62 96 ALA A C 1
ATOM 765 O O . ALA A 1 96 ? 11.921 0.716 -18.172 1.00 91.62 96 ALA A O 1
ATOM 766 N N . ALA A 1 97 ? 12.674 2.135 -16.604 1.00 94.12 97 ALA A N 1
ATOM 767 C CA . ALA A 1 97 ? 13.735 2.709 -17.433 1.00 94.12 97 ALA A CA 1
ATOM 768 C C . ALA A 1 97 ? 14.869 1.713 -17.749 1.00 94.12 97 ALA A C 1
ATOM 770 O O . ALA A 1 97 ? 15.495 1.810 -18.803 1.00 94.12 97 ALA A O 1
ATOM 771 N N . GLU A 1 98 ? 15.117 0.738 -16.870 1.00 93.69 98 GLU A N 1
ATOM 772 C CA . GLU A 1 98 ? 16.097 -0.345 -17.063 1.00 93.69 98 GLU A CA 1
ATOM 773 C C . GLU A 1 98 ? 15.565 -1.488 -17.953 1.00 93.69 98 GLU A C 1
ATOM 775 O O . GLU A 1 98 ? 16.332 -2.317 -18.443 1.00 93.69 98 GLU A O 1
ATOM 780 N N . LEU A 1 99 ? 14.254 -1.542 -18.203 1.00 93.00 99 LEU A N 1
ATOM 781 C CA . LEU A 1 99 ? 13.625 -2.628 -18.956 1.00 93.00 99 LEU A CA 1
ATOM 782 C C . LEU A 1 99 ? 14.184 -2.795 -20.386 1.00 93.00 99 LEU A C 1
ATOM 784 O O . LEU A 1 99 ? 14.461 -3.931 -20.774 1.00 93.00 99 LEU A O 1
ATOM 788 N N . PRO A 1 100 ? 14.402 -1.727 -21.185 1.00 93.25 100 PRO A N 1
ATOM 789 C CA . PRO A 1 100 ? 14.902 -1.872 -22.552 1.00 93.25 100 PRO A CA 1
ATOM 790 C C . PRO A 1 100 ? 16.295 -2.507 -22.627 1.00 93.25 100 PRO A C 1
ATOM 792 O O . PRO A 1 100 ? 16.550 -3.339 -23.499 1.00 93.25 100 PRO A O 1
ATOM 795 N N . SER A 1 101 ? 17.201 -2.143 -21.712 1.00 91.12 101 SER A N 1
ATOM 796 C CA . SER A 1 101 ? 18.555 -2.704 -21.680 1.00 91.12 101 SER A CA 1
ATOM 797 C C . SER A 1 101 ? 18.549 -4.166 -21.232 1.00 91.12 101 SER A C 1
ATOM 799 O O . SER A 1 101 ? 19.283 -4.974 -21.803 1.00 91.12 101 SER A O 1
ATOM 801 N N . LEU A 1 102 ? 17.677 -4.529 -20.286 1.00 91.38 102 LEU A N 1
ATOM 802 C CA . LEU A 1 102 ? 17.460 -5.917 -19.877 1.00 91.38 102 LEU A CA 1
ATOM 803 C C . LEU A 1 102 ? 16.904 -6.778 -21.022 1.00 91.38 102 LEU A C 1
ATOM 805 O O . LEU A 1 102 ? 17.383 -7.882 -21.258 1.00 91.38 102 LEU A O 1
ATOM 809 N N . VAL A 1 103 ? 15.910 -6.279 -21.762 1.00 92.38 103 VAL A N 1
ATOM 810 C CA . VAL A 1 103 ? 15.340 -7.007 -22.910 1.00 92.38 103 VAL A CA 1
ATOM 811 C C . VAL A 1 103 ? 16.403 -7.238 -23.983 1.00 92.38 103 VAL A C 1
ATOM 813 O O . VAL A 1 103 ? 16.511 -8.342 -24.518 1.00 92.38 103 VAL A O 1
ATOM 816 N N . LYS A 1 104 ? 17.225 -6.220 -24.263 1.00 92.00 104 LYS A N 1
ATOM 817 C CA . LYS A 1 104 ? 18.323 -6.330 -25.225 1.00 92.00 104 LYS A CA 1
ATOM 818 C C . LYS A 1 104 ? 19.328 -7.416 -24.826 1.00 92.00 104 LYS A C 1
ATOM 820 O O . LYS A 1 104 ? 19.676 -8.244 -25.664 1.00 92.00 104 LYS A O 1
ATOM 825 N N . SER A 1 105 ? 19.763 -7.448 -23.564 1.00 92.19 105 SER A N 1
ATOM 826 C CA . SER A 1 105 ? 20.757 -8.430 -23.108 1.00 92.19 105 SER A CA 1
ATOM 827 C C . SER A 1 105 ? 20.230 -9.868 -23.149 1.00 92.19 105 SER A C 1
ATOM 829 O O . SER A 1 105 ? 20.963 -10.772 -23.548 1.00 92.19 105 SER A O 1
ATOM 831 N N . LEU A 1 106 ? 18.953 -10.081 -22.811 1.00 91.44 106 LEU A N 1
ATOM 832 C CA . LEU A 1 106 ? 18.305 -11.394 -22.886 1.00 91.44 106 LEU A CA 1
ATOM 833 C C . LEU A 1 106 ? 18.173 -11.903 -24.327 1.00 91.44 106 LEU A C 1
ATOM 835 O O . LEU A 1 106 ? 18.371 -13.094 -24.583 1.00 91.44 106 LEU A O 1
ATOM 839 N N . TYR A 1 107 ? 17.858 -11.012 -25.270 1.00 91.75 107 TYR A N 1
ATOM 840 C CA . TYR A 1 107 ? 17.782 -11.353 -26.691 1.00 91.75 107 TYR A CA 1
ATOM 841 C C . TYR A 1 107 ? 19.152 -11.786 -27.230 1.00 91.75 107 TYR A C 1
ATOM 843 O O . TYR A 1 107 ? 19.282 -12.852 -27.833 1.00 91.75 107 TYR A O 1
ATOM 851 N N . GLU A 1 108 ? 20.193 -11.003 -26.935 1.00 91.25 108 GLU A N 1
ATOM 852 C CA . GLU A 1 108 ? 21.574 -11.296 -27.335 1.00 91.25 108 GLU A CA 1
ATOM 853 C C . GLU A 1 108 ? 22.122 -12.583 -26.693 1.00 91.25 108 GLU A C 1
ATOM 855 O O . GLU A 1 108 ? 22.979 -13.238 -27.283 1.00 91.25 108 GLU A O 1
ATOM 860 N N . SER A 1 109 ? 21.641 -12.982 -25.509 1.00 85.75 109 SER A N 1
ATOM 861 C CA . SER A 1 109 ? 22.076 -14.219 -24.847 1.00 85.75 109 SER A CA 1
ATOM 862 C C . SER A 1 109 ? 21.392 -15.488 -25.363 1.00 85.75 109 SER A C 1
ATOM 864 O O . SER A 1 109 ? 21.934 -16.570 -25.173 1.00 85.75 109 SER A O 1
ATOM 866 N N . THR A 1 110 ? 20.208 -15.381 -25.977 1.00 80.44 110 THR A N 1
ATOM 867 C CA . THR A 1 110 ? 19.456 -16.534 -26.524 1.00 80.44 110 THR A CA 1
ATOM 868 C C . THR A 1 110 ? 19.693 -16.782 -28.012 1.00 80.44 110 THR A C 1
ATOM 870 O O . THR A 1 110 ? 19.332 -17.846 -28.502 1.00 80.44 110 THR A O 1
ATOM 873 N N . HIS A 1 111 ? 20.284 -15.820 -28.725 1.00 67.81 111 HIS A N 1
ATOM 874 C CA . HIS A 1 111 ? 20.539 -15.888 -30.171 1.00 67.81 111 HIS A CA 1
ATOM 875 C C . HIS A 1 111 ? 22.045 -15.951 -30.499 1.00 67.81 111 HIS A C 1
ATOM 877 O O . HIS A 1 111 ? 22.475 -15.492 -31.558 1.00 67.81 111 HIS A O 1
ATOM 883 N N . LYS A 1 112 ? 22.840 -16.506 -29.577 1.00 54.31 112 LYS A N 1
ATOM 884 C CA . LYS A 1 112 ? 24.195 -17.018 -29.827 1.00 54.31 112 LYS A CA 1
ATOM 885 C C . LYS A 1 112 ? 24.135 -18.525 -30.011 1.00 54.31 112 LYS A C 1
ATOM 887 O O . LYS A 1 112 ? 24.918 -19.021 -30.846 1.00 54.31 112 LYS A O 1
#

Sequence (112 aa):
MYALIQYSCDFPILGGIAPATLNELVESECGPLLVFRTRPGQELPHRAFIEEKGLGRYVPDKDRLMEILQAGLSPEAKQRFLDRGRAFRDDQARRAAELPSLVKSLYESTHK

Radius of gyration: 17.29 Å; chains: 1; bounding box: 40×32×48 Å

Organism: NCBI:txid1617426

Secondary structure (DSSP, 8-state):
-HHHHHHH-S--EESS--HHHHHHHHHTT--SEEE----TTTTHHHHHHHHHTTSEEE---HHHHHHHHHH---HHHHHHHHHHHHHHHHHHHHHHHHHHHHHHHHHHHH--

pLDDT: mean 89.86, std 7.89, range [52.25, 97.56]